Protein AF-A0A0G0L3C9-F1 (afdb_monomer_lite)

Foldseek 3Di:
DAAPCCPVDPQPAPRDDDDDVVNVVVCVVVVHDDDNHDPRVVVVVVVVPDQDPDWDWDAQPDPPGGDIDIDSDDPPDPDHDHDPVVVVVVVD

pLDDT: mean 88.98, std 4.43, range [69.5, 96.62]

Sequence (92 aa):
IECEHQGKCNEQCTEAFKIIPDELAFYKRMNLPLPHLCPNCRYYNRLKQRNPLKLWHRKCMKEGCNNEFETSYAPDKLEIIYCEKCYQREVY

Radius of gyration: 20.64 Å; chains: 1; bounding box: 38×32×48 Å

Secondary structure (DSSP, 8-state):
-B-TTTT-STTT--SB----HHHHHHHHHTTPPPPSS-HHHHHHHHHHHSPPS--EEEE--STT---EEEESS-TT-------HHHHHHHH-

Structure (mmCIF, N/CA/C/O backbone):
data_AF-A0A0G0L3C9-F1
#
_entry.id   AF-A0A0G0L3C9-F1
#
loop_
_atom_site.group_PDB
_atom_site.id
_atom_site.type_symbol
_atom_site.label_atom_id
_atom_site.label_alt_id
_atom_site.label_comp_id
_atom_site.label_asym_id
_atom_site.label_entity_id
_atom_site.label_seq_id
_atom_site.pdbx_PDB_ins_code
_atom_site.Cartn_x
_atom_site.Cartn_y
_atom_site.Cartn_z
_atom_site.occupancy
_atom_site.B_iso_or_equiv
_atom_site.auth_seq_id
_atom_site.auth_comp_id
_atom_site.auth_asym_id
_atom_site.auth_atom_id
_atom_site.pdbx_PDB_model_num
ATOM 1 N N . ILE A 1 1 ? 10.735 0.933 -23.416 1.00 82.62 1 ILE A N 1
ATOM 2 C CA . ILE A 1 1 ? 9.287 1.122 -23.175 1.00 82.62 1 ILE A CA 1
ATOM 3 C C . ILE A 1 1 ? 9.149 2.443 -22.447 1.00 82.62 1 ILE A C 1
ATOM 5 O O . ILE A 1 1 ? 9.981 2.715 -21.584 1.00 82.62 1 ILE A O 1
ATOM 9 N N . GLU A 1 2 ? 8.199 3.279 -22.847 1.00 85.88 2 GLU A N 1
ATOM 10 C CA . GLU A 1 2 ? 7.923 4.542 -22.160 1.00 85.88 2 GLU A CA 1
ATOM 11 C C . GLU A 1 2 ? 6.948 4.328 -20.997 1.00 85.88 2 GLU A C 1
ATOM 13 O O . GLU A 1 2 ? 6.092 3.446 -21.036 1.00 85.88 2 GLU A O 1
ATOM 18 N N . CYS A 1 3 ? 7.124 5.104 -19.934 1.00 85.56 3 CYS A N 1
ATOM 19 C CA . CYS A 1 3 ? 6.239 5.162 -18.787 1.00 85.56 3 CYS A CA 1
ATOM 20 C C . CYS A 1 3 ? 5.084 6.107 -19.103 1.00 85.56 3 CYS A C 1
ATOM 22 O O . CYS A 1 3 ? 5.309 7.262 -19.464 1.00 85.56 3 CYS A O 1
ATOM 24 N N . GLU A 1 4 ? 3.860 5.649 -18.866 1.00 85.56 4 GLU A N 1
ATOM 25 C CA . GLU A 1 4 ? 2.636 6.423 -19.107 1.00 85.56 4 GLU A CA 1
ATOM 26 C C . GLU A 1 4 ? 2.624 7.796 -18.407 1.00 85.56 4 GLU A C 1
ATOM 28 O O . GLU A 1 4 ? 2.056 8.758 -18.915 1.00 85.56 4 GLU A O 1
ATOM 33 N N . HIS A 1 5 ? 3.310 7.931 -17.267 1.00 81.75 5 HIS A N 1
ATOM 34 C CA . HIS A 1 5 ? 3.368 9.190 -16.523 1.00 81.75 5 HIS A CA 1
ATOM 35 C C . HIS A 1 5 ? 4.221 10.292 -17.184 1.00 81.75 5 HIS A C 1
ATOM 37 O O . HIS A 1 5 ? 4.148 11.431 -16.724 1.00 81.75 5 HIS A O 1
ATOM 43 N N . GLN A 1 6 ? 5.027 9.994 -18.218 1.00 79.81 6 GLN A N 1
ATOM 44 C CA . GLN A 1 6 ? 5.819 10.981 -18.985 1.00 79.81 6 GLN A CA 1
ATOM 45 C C . GLN A 1 6 ? 6.572 12.007 -18.106 1.00 79.81 6 GLN A C 1
ATOM 47 O O . GLN A 1 6 ? 6.530 13.208 -18.362 1.00 79.81 6 GLN A O 1
ATOM 52 N N . GLY A 1 7 ? 7.158 11.557 -16.992 1.00 77.50 7 GLY A N 1
ATOM 53 C CA . GLY A 1 7 ? 7.917 12.424 -16.077 1.00 77.50 7 GLY A CA 1
ATOM 54 C C . GLY A 1 7 ? 7.080 13.362 -15.196 1.00 77.50 7 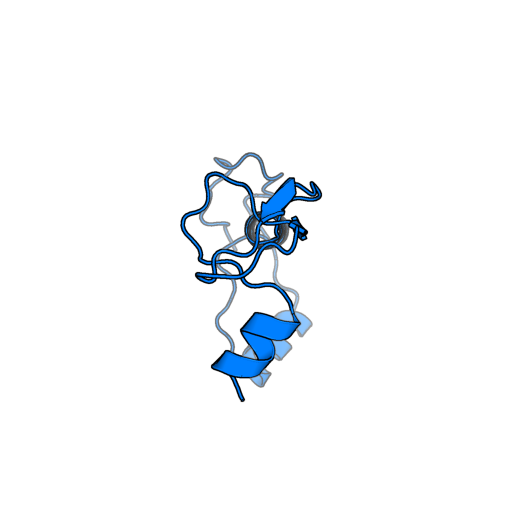GLY A C 1
ATOM 55 O O . GLY A 1 7 ? 7.621 14.011 -14.308 1.00 77.50 7 GLY A O 1
ATOM 56 N N . LYS A 1 8 ? 5.750 13.395 -15.348 1.00 81.44 8 LYS A N 1
ATOM 57 C CA . LYS A 1 8 ? 4.849 14.292 -14.595 1.00 81.44 8 LYS A CA 1
ATOM 58 C C . LYS A 1 8 ? 4.602 13.869 -13.141 1.00 81.44 8 LYS A C 1
ATOM 60 O O . LYS A 1 8 ? 3.848 14.527 -12.430 1.00 81.44 8 LYS A O 1
ATOM 65 N N . CYS A 1 9 ? 5.182 12.758 -12.689 1.00 81.06 9 CYS A N 1
ATOM 66 C CA . CYS A 1 9 ? 4.975 12.214 -11.347 1.00 81.06 9 CYS A CA 1
ATOM 67 C C . CYS A 1 9 ? 6.200 12.415 -10.435 1.00 81.06 9 CYS A C 1
ATOM 69 O O . CYS A 1 9 ? 7.332 12.146 -10.833 1.00 81.06 9 CYS A O 1
ATOM 71 N N . ASN A 1 10 ? 5.961 12.761 -9.165 1.00 80.00 10 ASN A N 1
ATOM 72 C CA . ASN A 1 10 ? 6.987 13.017 -8.133 1.00 80.00 10 ASN A CA 1
ATOM 73 C C . ASN A 1 10 ? 7.642 11.743 -7.548 1.00 80.00 10 ASN A C 1
ATOM 75 O O . ASN A 1 10 ? 8.104 11.729 -6.412 1.00 80.00 10 ASN A O 1
ATOM 79 N N . GLU A 1 11 ? 7.660 10.651 -8.308 1.00 82.44 11 GLU A N 1
ATOM 80 C CA . GLU A 1 11 ? 8.032 9.301 -7.856 1.00 82.44 11 GLU A CA 1
ATOM 81 C C . GLU A 1 11 ? 9.368 8.831 -8.455 1.00 82.44 11 GLU A C 1
ATOM 83 O O . GLU A 1 11 ? 9.583 7.635 -8.637 1.00 82.44 11 GLU A O 1
ATOM 88 N N . GLN A 1 12 ? 10.254 9.773 -8.806 1.00 81.69 12 GLN A N 1
ATOM 89 C CA . GLN A 1 12 ? 11.531 9.502 -9.486 1.00 81.69 12 GLN A CA 1
ATOM 90 C C . GLN A 1 12 ? 11.344 8.635 -10.743 1.00 81.69 12 GLN A C 1
ATOM 92 O O . GLN A 1 12 ? 11.915 7.549 -10.888 1.00 81.69 12 GLN A O 1
ATOM 97 N N . CYS A 1 13 ? 10.486 9.098 -11.651 1.00 85.25 13 CYS A N 1
ATOM 98 C CA . CYS A 1 13 ? 10.216 8.394 -12.896 1.00 85.25 13 CYS A CA 1
ATOM 99 C C . CYS A 1 13 ? 11.427 8.463 -13.825 1.00 85.25 13 CYS A C 1
ATOM 101 O O . CYS A 1 13 ? 11.935 9.542 -14.100 1.00 85.25 13 CYS A O 1
ATOM 103 N N . THR A 1 14 ? 11.852 7.315 -14.349 1.00 79.94 14 THR A N 1
ATOM 104 C CA . THR A 1 14 ? 12.930 7.248 -15.345 1.00 79.94 14 THR A CA 1
ATOM 105 C C . THR A 1 14 ? 12.457 7.520 -16.771 1.00 79.94 14 THR A C 1
ATOM 107 O O . THR A 1 14 ? 13.285 7.476 -17.671 1.00 79.94 14 THR A O 1
ATOM 110 N N . GLU A 1 15 ? 11.154 7.779 -16.972 1.00 82.75 15 GLU A N 1
ATOM 111 C CA . GLU A 1 15 ? 10.448 8.002 -18.251 1.00 82.75 15 GLU A CA 1
ATOM 112 C C . GLU A 1 15 ? 10.546 6.844 -19.247 1.00 82.75 15 GLU A C 1
ATOM 114 O O . GLU A 1 15 ? 9.527 6.311 -19.664 1.00 82.75 15 GLU A O 1
ATOM 119 N N . ALA A 1 16 ? 11.746 6.378 -19.563 1.00 86.75 16 ALA A N 1
ATOM 120 C CA . ALA A 1 16 ? 12.006 5.141 -20.267 1.00 86.75 16 ALA A CA 1
ATOM 121 C C . ALA A 1 16 ? 12.470 4.048 -19.290 1.00 86.75 16 ALA A C 1
ATOM 123 O O . ALA A 1 16 ? 13.224 4.280 -18.342 1.00 86.75 16 ALA A O 1
ATOM 124 N N . PHE A 1 17 ? 12.028 2.815 -19.531 1.00 87.44 17 PHE A N 1
ATOM 125 C CA . PHE A 1 17 ? 12.542 1.627 -18.856 1.00 87.44 17 PHE A CA 1
ATOM 126 C C . PHE A 1 17 ? 12.688 0.458 -19.836 1.00 87.44 17 PHE A C 1
ATOM 128 O O . PHE A 1 17 ? 12.036 0.387 -20.890 1.00 87.44 17 PHE A O 1
ATOM 135 N N . LYS A 1 18 ? 13.592 -0.461 -19.492 1.00 89.69 18 LYS A N 1
ATOM 136 C CA . LYS A 1 18 ? 13.889 -1.670 -20.260 1.00 89.69 18 LYS A CA 1
ATOM 137 C C . LYS A 1 18 ? 13.367 -2.886 -19.503 1.00 89.69 18 LYS A C 1
ATOM 139 O O . LYS A 1 18 ? 13.531 -2.956 -18.292 1.00 89.69 18 LYS A O 1
ATOM 144 N N . ILE A 1 19 ? 12.778 -3.826 -20.238 1.00 89.56 19 ILE A N 1
ATOM 145 C CA . ILE A 1 19 ? 12.443 -5.163 -19.740 1.00 89.56 19 ILE A CA 1
ATOM 146 C C . ILE A 1 19 ? 13.560 -6.109 -20.186 1.00 89.56 19 ILE A C 1
ATOM 148 O O . ILE A 1 19 ? 13.933 -6.124 -21.364 1.00 89.56 19 ILE A O 1
ATOM 152 N N . ILE A 1 20 ? 14.129 -6.857 -19.244 1.00 93.06 20 ILE A N 1
ATOM 153 C CA . ILE A 1 20 ? 15.199 -7.831 -19.504 1.00 93.06 20 ILE A CA 1
ATOM 154 C C . ILE A 1 20 ? 14.576 -9.093 -20.142 1.00 93.06 20 ILE A C 1
ATOM 156 O O . ILE A 1 20 ? 13.419 -9.405 -19.852 1.00 93.06 20 ILE A O 1
ATOM 160 N N . PRO A 1 21 ? 15.284 -9.843 -21.013 1.00 93.69 21 PRO A N 1
ATOM 161 C CA . PRO A 1 21 ? 14.730 -11.048 -21.638 1.00 93.69 21 PRO A CA 1
ATOM 162 C C . PRO A 1 21 ? 14.139 -12.060 -20.645 1.00 93.69 21 PRO A C 1
ATOM 164 O O . PRO A 1 21 ? 13.083 -12.629 -20.918 1.00 93.69 21 PRO A O 1
ATOM 167 N N . ASP A 1 22 ? 14.762 -12.219 -19.476 1.00 94.81 22 ASP A N 1
ATOM 168 C CA . ASP A 1 22 ? 14.277 -13.108 -18.414 1.00 94.81 22 ASP A CA 1
ATOM 169 C C . ASP A 1 22 ? 12.939 -12.643 -17.827 1.00 94.81 22 ASP A C 1
ATOM 171 O O . ASP A 1 22 ? 12.035 -13.452 -17.606 1.00 94.81 22 ASP A O 1
ATOM 175 N N . GLU A 1 23 ? 12.761 -11.332 -17.642 1.00 91.62 23 GLU A N 1
ATOM 176 C CA . GLU A 1 23 ? 11.484 -10.761 -17.210 1.00 91.62 23 GLU A CA 1
ATOM 177 C C . GLU A 1 23 ? 10.407 -11.003 -18.272 1.00 91.62 23 GLU A C 1
ATOM 179 O O . GLU A 1 23 ? 9.305 -11.444 -17.950 1.00 91.62 23 GLU A O 1
ATOM 184 N N . LEU A 1 24 ? 10.723 -10.784 -19.553 1.00 92.81 24 LEU A N 1
ATOM 185 C CA . LEU A 1 24 ? 9.789 -11.035 -20.652 1.00 92.81 24 LEU A CA 1
ATOM 186 C C . LEU A 1 24 ? 9.375 -12.515 -20.722 1.00 92.81 24 LEU A C 1
ATOM 188 O O . LEU A 1 24 ? 8.201 -12.817 -20.949 1.00 92.81 24 LEU A O 1
ATOM 192 N N . ALA A 1 25 ? 10.319 -13.436 -20.513 1.00 95.38 25 ALA A N 1
ATOM 193 C CA . ALA A 1 25 ? 10.041 -14.867 -20.449 1.00 95.38 25 ALA A CA 1
ATOM 194 C C . ALA A 1 25 ? 9.118 -15.213 -19.268 1.00 95.38 25 ALA A C 1
ATOM 196 O O . ALA A 1 25 ? 8.197 -16.018 -19.425 1.00 95.38 25 ALA A O 1
ATOM 197 N N . PHE A 1 26 ? 9.313 -14.567 -18.114 1.00 95.38 26 PHE A N 1
ATOM 198 C CA . PHE A 1 26 ? 8.438 -14.702 -16.950 1.00 95.38 26 PHE A CA 1
ATOM 199 C C . PHE A 1 26 ? 7.007 -14.219 -17.236 1.00 95.38 26 PHE A C 1
ATOM 201 O O . PHE A 1 26 ? 6.064 -14.975 -16.994 1.00 95.38 26 PHE A O 1
ATOM 208 N N . TYR A 1 27 ? 6.833 -13.019 -17.811 1.00 93.69 27 TYR A N 1
ATOM 209 C CA . TYR A 1 27 ? 5.504 -12.492 -18.164 1.00 93.69 27 TYR A CA 1
ATOM 210 C C . TYR A 1 27 ? 4.763 -13.423 -19.132 1.00 93.69 27 TYR A C 1
ATOM 212 O O . TYR A 1 27 ? 3.585 -13.707 -18.926 1.00 93.69 27 TYR A O 1
ATOM 220 N N . LYS A 1 28 ? 5.461 -13.970 -20.138 1.00 94.00 28 LYS A N 1
ATOM 221 C CA . LYS A 1 28 ? 4.882 -14.935 -21.087 1.00 94.00 28 LYS A CA 1
ATOM 222 C C . LYS A 1 28 ? 4.484 -16.250 -20.418 1.00 94.00 28 LYS A C 1
ATOM 224 O O . LYS A 1 28 ? 3.386 -16.738 -20.658 1.00 94.00 28 LYS A O 1
ATOM 229 N N . ARG A 1 29 ? 5.352 -16.818 -19.572 1.00 96.62 29 ARG A N 1
ATOM 230 C CA . ARG A 1 29 ? 5.085 -18.091 -18.878 1.00 96.62 29 ARG A CA 1
ATOM 231 C C . ARG A 1 29 ? 3.885 -17.991 -17.937 1.00 96.62 29 ARG A C 1
ATOM 233 O O . ARG A 1 29 ? 3.102 -18.928 -17.862 1.00 96.62 29 ARG A O 1
ATOM 240 N N . MET A 1 30 ? 3.757 -16.869 -17.233 1.00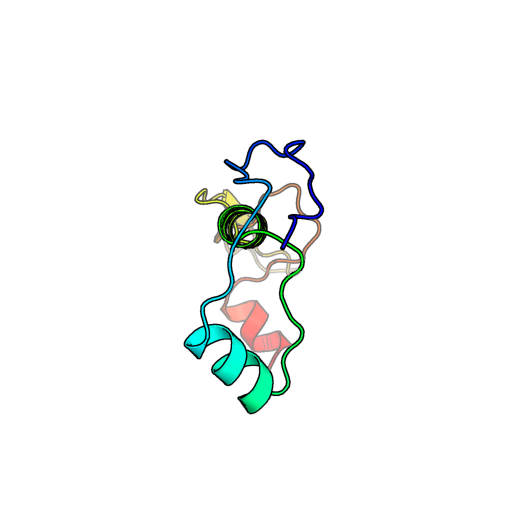 96.12 30 MET A N 1
ATOM 241 C CA . MET A 1 30 ? 2.672 -16.627 -16.279 1.00 96.12 30 MET A CA 1
ATOM 242 C C . MET A 1 30 ? 1.407 -16.045 -16.930 1.00 96.12 30 MET A C 1
ATOM 244 O O . MET A 1 30 ? 0.437 -15.787 -16.224 1.00 96.12 30 MET A O 1
ATOM 248 N N . ASN A 1 31 ? 1.411 -15.828 -18.252 1.00 93.88 31 ASN A N 1
ATOM 249 C CA . ASN A 1 31 ? 0.330 -15.181 -18.999 1.00 93.88 31 ASN A CA 1
ATOM 250 C C . ASN A 1 31 ? -0.095 -13.826 -18.389 1.00 93.88 31 ASN A C 1
ATOM 252 O O . ASN A 1 31 ? -1.277 -13.548 -18.194 1.00 93.88 31 ASN A O 1
ATOM 256 N N . LEU A 1 32 ? 0.895 -12.997 -18.040 1.00 92.88 32 LEU A N 1
ATOM 257 C CA . LEU A 1 32 ? 0.700 -11.697 -17.398 1.00 92.88 32 LEU A CA 1
ATOM 258 C C . LEU A 1 32 ? 0.883 -10.547 -18.402 1.00 92.88 32 LEU A C 1
ATOM 260 O O . LEU A 1 32 ? 1.792 -10.604 -19.236 1.00 92.88 32 LEU A O 1
ATOM 264 N N . PRO A 1 33 ? 0.087 -9.468 -18.296 1.00 91.50 33 PRO A N 1
ATOM 265 C CA . PRO A 1 33 ? 0.262 -8.288 -19.131 1.00 91.50 33 PRO A CA 1
ATOM 266 C C . PRO A 1 33 ? 1.583 -7.578 -18.817 1.00 91.50 33 PRO A C 1
ATOM 268 O O . PRO A 1 33 ? 2.045 -7.545 -17.671 1.00 91.50 33 PRO A O 1
ATOM 271 N N . LEU A 1 34 ? 2.181 -6.981 -19.849 1.00 89.25 34 LEU A N 1
ATOM 272 C CA . LEU A 1 34 ? 3.391 -6.184 -19.692 1.00 89.25 34 LEU A CA 1
ATOM 273 C C . LEU A 1 34 ? 3.087 -4.880 -18.936 1.00 89.25 34 LEU A C 1
ATOM 275 O O . LEU A 1 34 ? 2.026 -4.286 -19.126 1.00 89.25 34 LEU A O 1
ATOM 279 N N . PRO A 1 35 ? 4.004 -4.409 -18.076 1.00 89.62 35 PRO A N 1
ATOM 280 C CA . PRO A 1 35 ? 3.805 -3.170 -17.342 1.00 89.62 35 PRO A CA 1
ATOM 281 C C . PRO A 1 35 ? 3.894 -1.951 -18.272 1.00 89.62 35 PRO A C 1
ATOM 283 O O . PRO A 1 35 ? 4.840 -1.832 -19.044 1.00 89.62 35 PRO A O 1
ATOM 286 N N . HIS A 1 36 ? 2.951 -1.017 -18.126 1.00 88.25 36 HIS A N 1
ATOM 287 C CA . HIS A 1 36 ? 2.968 0.307 -18.777 1.00 88.25 36 HIS A CA 1
ATOM 288 C C . HIS A 1 36 ? 3.658 1.389 -17.929 1.00 88.25 36 HIS A C 1
ATOM 290 O O . HIS A 1 36 ? 4.021 2.458 -18.414 1.00 88.25 36 HIS A O 1
ATOM 296 N N . LEU A 1 37 ? 3.861 1.101 -16.642 1.00 89.5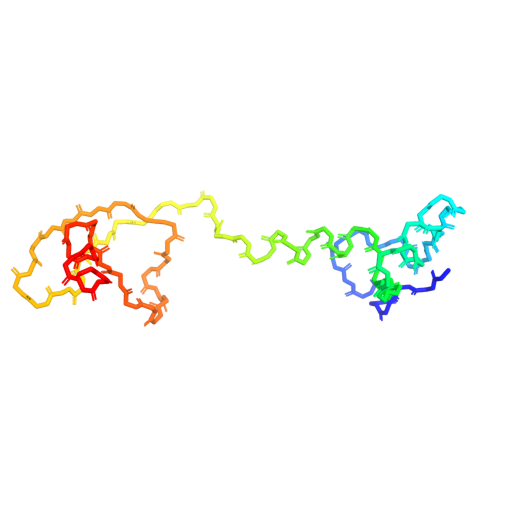0 37 LEU A N 1
ATOM 297 C CA . LEU A 1 37 ? 4.521 1.986 -15.690 1.00 89.50 37 LEU A CA 1
ATOM 298 C C . LEU A 1 37 ? 5.945 1.511 -15.408 1.00 89.50 37 LEU A C 1
ATOM 300 O O . LEU A 1 37 ? 6.201 0.307 -15.303 1.00 89.50 37 LEU A O 1
ATOM 304 N N . CYS A 1 38 ? 6.851 2.464 -15.195 1.00 89.69 38 CYS A N 1
ATOM 305 C CA . CYS A 1 38 ? 8.222 2.162 -14.804 1.00 89.69 38 CYS A CA 1
ATOM 306 C C . CYS A 1 38 ? 8.283 1.486 -13.416 1.00 89.69 38 CYS A C 1
ATOM 308 O O . CYS A 1 38 ? 7.344 1.603 -12.616 1.00 89.69 38 CYS A O 1
ATOM 310 N N . PRO A 1 39 ? 9.387 0.786 -13.091 1.00 89.38 39 PRO A N 1
ATOM 311 C CA . PRO A 1 39 ? 9.540 0.099 -11.808 1.00 89.38 39 PRO A CA 1
ATOM 312 C C . PRO A 1 39 ? 9.304 1.002 -10.589 1.00 89.38 39 PRO A C 1
ATOM 314 O O . PRO A 1 39 ? 8.610 0.585 -9.661 1.00 89.38 39 PRO A O 1
ATOM 317 N N . ASN A 1 40 ? 9.792 2.248 -10.625 1.00 90.38 40 ASN A N 1
ATOM 318 C CA . ASN A 1 40 ? 9.627 3.213 -9.534 1.00 90.38 40 ASN A CA 1
ATOM 319 C C . ASN A 1 40 ? 8.162 3.619 -9.352 1.00 90.38 40 ASN A C 1
ATOM 321 O O . ASN A 1 40 ? 7.619 3.458 -8.262 1.00 90.38 40 ASN A O 1
ATOM 325 N N . CYS A 1 41 ? 7.473 4.039 -10.416 1.00 89.81 41 CYS A N 1
ATOM 326 C CA . CYS A 1 41 ? 6.052 4.392 -10.336 1.00 89.81 41 CYS A CA 1
ATOM 327 C C . CYS A 1 41 ? 5.188 3.216 -9.866 1.00 89.81 41 CYS A C 1
ATOM 329 O O . CYS A 1 41 ? 4.282 3.380 -9.052 1.00 89.81 41 CYS A O 1
ATOM 331 N N . ARG A 1 42 ? 5.493 1.989 -10.313 1.00 90.94 42 ARG A N 1
ATOM 332 C CA . ARG A 1 42 ? 4.814 0.784 -9.806 1.00 90.94 42 ARG A CA 1
ATOM 333 C C . ARG A 1 42 ? 5.063 0.575 -8.319 1.00 90.94 42 ARG A C 1
ATOM 335 O O . ARG A 1 42 ? 4.142 0.197 -7.599 1.00 90.94 42 ARG A O 1
ATOM 342 N N . TYR A 1 43 ? 6.292 0.789 -7.865 1.00 90.62 43 TYR A N 1
ATOM 343 C CA . TYR A 1 43 ? 6.655 0.670 -6.461 1.00 90.62 43 TYR A CA 1
ATOM 344 C C . TYR A 1 43 ? 5.918 1.703 -5.598 1.00 90.62 43 TYR A C 1
ATOM 346 O O . TYR A 1 43 ? 5.246 1.318 -4.641 1.00 90.62 43 TYR A O 1
ATOM 354 N N . TYR A 1 44 ? 5.939 2.981 -5.976 1.00 90.81 44 TYR A N 1
ATOM 355 C CA . TYR A 1 44 ? 5.248 4.040 -5.238 1.00 90.81 44 TYR A CA 1
ATOM 356 C C . TYR A 1 44 ? 3.723 3.892 -5.256 1.00 90.81 44 TYR A C 1
ATOM 358 O O . TYR A 1 44 ? 3.085 4.092 -4.223 1.00 90.81 44 TYR A O 1
ATOM 366 N N . ASN A 1 45 ? 3.131 3.431 -6.361 1.00 90.06 45 ASN A N 1
ATOM 367 C CA . ASN A 1 45 ? 1.704 3.101 -6.393 1.00 90.06 45 ASN A CA 1
ATOM 368 C C . ASN A 1 45 ? 1.333 2.000 -5.390 1.00 90.06 45 ASN A C 1
ATOM 370 O O . ASN A 1 45 ? 0.293 2.092 -4.741 1.00 90.06 45 ASN A O 1
ATOM 374 N N . ARG A 1 46 ? 2.188 0.985 -5.196 1.00 91.12 46 ARG A N 1
ATOM 375 C CA . ARG A 1 46 ? 1.973 -0.018 -4.138 1.00 91.12 46 ARG A CA 1
ATOM 376 C C . ARG A 1 46 ? 2.134 0.582 -2.746 1.00 91.12 46 ARG A C 1
ATOM 378 O O . ARG A 1 46 ? 1.379 0.221 -1.852 1.00 91.12 46 ARG A O 1
ATOM 385 N N . LEU A 1 47 ? 3.097 1.485 -2.553 1.00 89.12 47 LEU A N 1
ATOM 386 C CA . LEU A 1 47 ? 3.282 2.165 -1.269 1.00 89.12 47 LEU A CA 1
ATOM 387 C C . LEU A 1 47 ? 2.063 3.012 -0.890 1.00 89.12 47 LEU A C 1
ATOM 389 O O . LEU A 1 47 ? 1.663 2.982 0.266 1.00 89.12 47 LEU A O 1
ATOM 393 N N . LYS A 1 48 ? 1.430 3.695 -1.851 1.00 88.56 48 LYS A N 1
ATOM 394 C CA . LYS A 1 48 ? 0.204 4.482 -1.628 1.00 88.56 48 LYS A CA 1
ATOM 395 C C . LYS A 1 48 ? -0.994 3.646 -1.171 1.00 88.56 48 LYS A C 1
ATOM 397 O O . LYS A 1 48 ? -1.871 4.175 -0.501 1.00 88.56 48 LYS A O 1
ATOM 402 N N . GLN A 1 49 ? -1.042 2.366 -1.541 1.00 88.19 49 GLN A N 1
ATOM 403 C CA . GLN A 1 49 ? -2.094 1.442 -1.100 1.00 88.19 49 GLN A CA 1
ATOM 404 C C . GLN A 1 49 ? -1.851 0.896 0.308 1.00 88.19 49 GLN A C 1
ATOM 406 O O . GLN A 1 49 ? -2.760 0.330 0.909 1.00 88.19 49 GLN A O 1
ATOM 411 N N . ARG A 1 50 ? -0.628 1.018 0.838 1.00 88.25 50 ARG A N 1
ATOM 412 C CA . ARG A 1 50 ? -0.342 0.586 2.204 1.00 88.25 50 ARG A CA 1
ATOM 413 C C . ARG A 1 50 ? -0.941 1.577 3.180 1.00 88.25 50 ARG A C 1
ATOM 415 O O . ARG A 1 50 ? -0.878 2.789 2.970 1.00 88.25 50 ARG A O 1
ATOM 422 N N . ASN A 1 51 ? -1.441 1.046 4.290 1.00 85.81 51 ASN A N 1
ATOM 423 C CA . ASN A 1 51 ? -1.806 1.902 5.398 1.00 85.81 51 ASN A CA 1
ATOM 424 C C . ASN A 1 51 ? -0.562 2.673 5.868 1.00 85.81 51 ASN A C 1
ATOM 426 O O . ASN A 1 51 ? 0.540 2.113 5.918 1.00 85.81 51 ASN A O 1
ATOM 430 N N . PRO A 1 52 ? -0.723 3.962 6.184 1.00 87.44 52 PRO A N 1
ATOM 431 C CA . PRO A 1 52 ? 0.361 4.782 6.699 1.00 87.44 52 PRO A CA 1
ATOM 432 C C . PRO A 1 52 ? 0.932 4.188 7.990 1.00 87.44 52 PRO A C 1
ATOM 434 O O . PRO A 1 52 ? 0.235 3.534 8.765 1.00 87.44 52 PRO A O 1
ATOM 437 N N . LEU A 1 53 ? 2.211 4.469 8.244 1.00 87.06 53 LEU A N 1
ATOM 438 C CA . LEU A 1 53 ? 2.923 4.072 9.464 1.00 87.06 53 LEU A CA 1
ATOM 439 C C . LEU A 1 53 ? 2.544 4.981 10.645 1.00 87.06 53 LEU A C 1
ATOM 441 O O . LEU A 1 53 ? 3.397 5.573 11.299 1.00 87.06 53 LEU A O 1
ATOM 445 N N . LYS A 1 54 ? 1.243 5.144 10.875 1.00 89.44 54 LYS A N 1
ATOM 446 C CA . LYS A 1 54 ? 0.675 5.882 11.995 1.00 89.44 54 LYS A CA 1
ATOM 447 C C . LYS A 1 54 ? -0.429 5.031 12.596 1.00 89.44 54 LYS A C 1
ATOM 449 O O . LYS A 1 54 ? -1.238 4.463 11.868 1.00 89.44 54 LYS A O 1
ATOM 454 N N . LEU A 1 55 ? -0.433 4.944 13.917 1.00 92.12 55 LEU A N 1
ATOM 455 C CA . LEU A 1 55 ? -1.516 4.327 14.660 1.00 92.12 55 LEU A CA 1
ATOM 456 C C . LEU A 1 55 ? -2.446 5.419 15.182 1.00 92.12 55 LEU A C 1
ATOM 458 O O . LEU A 1 55 ? -2.009 6.504 15.574 1.00 92.12 55 LEU A O 1
ATOM 462 N N . TRP A 1 56 ? -3.737 5.128 15.142 1.00 91.88 56 TRP A N 1
ATOM 463 C CA . TRP A 1 56 ? -4.798 5.957 15.679 1.00 91.88 56 TRP A CA 1
ATOM 464 C C . TRP A 1 56 ? -5.563 5.180 16.731 1.00 91.88 56 TRP A C 1
ATOM 466 O O . TRP A 1 56 ? -5.884 4.005 16.536 1.00 91.88 56 TRP A O 1
ATOM 476 N N . HIS A 1 57 ? -5.904 5.875 17.811 1.00 92.44 57 HIS A N 1
ATOM 477 C CA . HIS A 1 57 ? -6.797 5.348 18.829 1.00 92.44 57 HIS A CA 1
ATOM 478 C C . HIS A 1 57 ? -8.224 5.313 18.283 1.00 92.44 57 HIS A C 1
ATOM 480 O O . HIS A 1 57 ? -8.751 6.346 17.857 1.00 92.44 57 HIS A O 1
ATOM 486 N N . ARG A 1 58 ? -8.848 4.132 18.261 1.00 91.00 58 ARG A N 1
ATOM 487 C CA . ARG A 1 58 ? -10.239 3.953 17.831 1.00 91.00 58 ARG A CA 1
ATOM 488 C C . ARG A 1 58 ? -11.022 3.093 18.814 1.00 91.00 58 ARG A C 1
ATOM 490 O O . ARG A 1 58 ? -10.478 2.254 19.527 1.00 91.00 58 ARG A O 1
ATOM 497 N N . LYS A 1 59 ? -12.337 3.297 18.805 1.00 92.56 59 LYS A N 1
ATOM 498 C CA . LYS A 1 59 ? -13.313 2.481 19.526 1.00 92.56 59 LYS A CA 1
ATOM 499 C C . LYS A 1 59 ? -13.980 1.502 18.563 1.00 92.56 59 LYS A C 1
ATOM 501 O O . LYS A 1 59 ? -14.216 1.843 17.405 1.00 92.56 59 LYS A O 1
ATOM 506 N N . CYS A 1 60 ? -14.299 0.304 19.051 1.00 92.88 60 CYS A N 1
ATOM 507 C CA . CYS A 1 60 ? -15.102 -0.669 18.315 1.00 92.88 60 CYS A CA 1
ATOM 508 C C . CYS A 1 60 ? -16.429 -0.033 17.881 1.00 92.88 60 CYS A C 1
ATOM 510 O O . CYS A 1 60 ? -17.154 0.508 18.713 1.00 92.88 60 CYS A O 1
ATOM 512 N N . MET A 1 61 ? -16.757 -0.130 16.594 1.00 91.00 61 MET A N 1
ATOM 513 C CA . MET A 1 61 ? -17.977 0.455 16.027 1.00 91.00 61 MET A CA 1
ATOM 514 C C . MET A 1 61 ? -19.200 -0.467 16.160 1.00 91.00 61 MET A C 1
ATOM 516 O O . MET A 1 61 ? -20.235 -0.213 15.554 1.00 91.00 61 MET A O 1
ATOM 520 N N . LYS A 1 62 ? -19.093 -1.559 16.928 1.00 90.88 62 LYS A N 1
ATOM 521 C CA . LYS A 1 62 ? -20.225 -2.444 17.214 1.00 90.88 62 LYS A CA 1
ATOM 522 C C . LYS A 1 62 ? -21.053 -1.888 18.364 1.00 90.88 62 LYS A C 1
ATOM 524 O O . LYS A 1 62 ? -20.515 -1.635 19.443 1.00 90.88 62 LYS A O 1
ATOM 529 N N . GLU A 1 63 ? -22.361 -1.788 18.150 1.00 89.31 63 GLU A N 1
ATOM 530 C CA . GLU A 1 63 ? -23.323 -1.403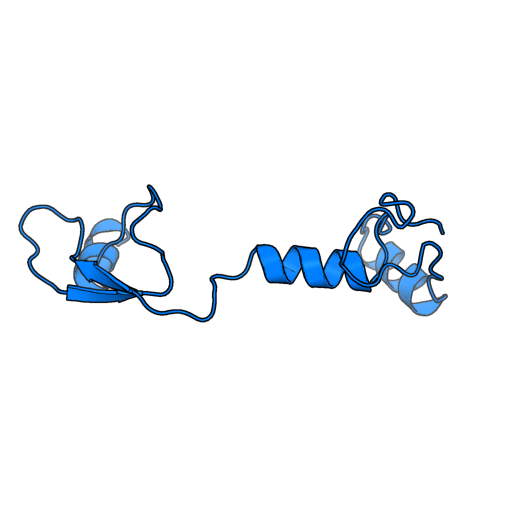 19.183 1.00 89.31 63 GLU A CA 1
ATOM 531 C C . GLU A 1 63 ? -23.162 -2.278 20.437 1.00 89.31 63 GLU A C 1
ATOM 533 O O . GLU A 1 63 ? -23.099 -3.508 20.366 1.00 89.31 63 GLU A O 1
ATOM 538 N N . GLY A 1 64 ? -23.038 -1.633 21.599 1.00 88.88 64 GLY A N 1
ATOM 539 C CA . GLY A 1 64 ? -22.821 -2.301 22.887 1.00 88.88 64 GLY A CA 1
ATOM 540 C C . GLY A 1 64 ? -21.376 -2.732 23.181 1.00 88.88 64 GLY A C 1
ATOM 541 O O . GLY A 1 64 ? -21.120 -3.285 24.251 1.00 88.88 64 GLY A O 1
ATOM 542 N N . CYS A 1 65 ? -20.411 -2.472 22.291 1.00 90.12 65 CYS A N 1
ATOM 543 C CA . CYS A 1 65 ? -18.995 -2.723 22.559 1.00 90.12 65 CYS A CA 1
ATOM 544 C C . CYS A 1 65 ? -18.270 -1.439 22.993 1.00 90.12 65 CYS A C 1
ATOM 546 O O . CYS A 1 65 ? -18.259 -0.440 22.280 1.00 90.12 65 CYS A O 1
ATOM 548 N N . ASN A 1 66 ? -17.602 -1.479 24.150 1.00 90.12 66 ASN A N 1
ATOM 549 C CA . ASN A 1 66 ? -16.797 -0.363 24.663 1.00 90.12 66 ASN A CA 1
ATOM 550 C C . ASN A 1 66 ? -15.283 -0.583 24.531 1.00 90.12 66 ASN A C 1
ATOM 552 O O . ASN A 1 66 ? -14.507 0.104 25.182 1.00 90.12 66 ASN A O 1
ATOM 556 N N . ASN A 1 67 ? -14.855 -1.547 23.713 1.00 92.44 67 ASN A N 1
ATOM 557 C CA . ASN A 1 67 ? -13.435 -1.835 23.550 1.00 92.44 67 ASN A CA 1
ATOM 558 C C . ASN A 1 67 ? -12.736 -0.756 22.711 1.00 92.44 67 ASN A C 1
ATOM 560 O O . ASN A 1 67 ? -13.230 -0.388 21.642 1.00 92.44 67 ASN A O 1
ATOM 564 N N . GLU A 1 68 ? -11.562 -0.327 23.159 1.00 92.06 68 GLU A N 1
ATOM 565 C CA . GLU A 1 68 ? -10.694 0.631 22.471 1.00 92.06 68 GLU A CA 1
ATOM 566 C C . GLU A 1 68 ? -9.373 -0.036 22.085 1.00 92.06 68 GLU A C 1
ATOM 568 O O . GLU A 1 68 ? -8.907 -0.948 22.771 1.00 92.06 68 GLU A O 1
ATOM 573 N N . PHE A 1 69 ? -8.811 0.357 20.945 1.00 92.19 69 PHE A N 1
ATOM 574 C CA . PHE A 1 69 ? -7.603 -0.243 20.388 1.00 92.19 69 PHE A CA 1
ATOM 575 C C . PHE A 1 69 ? -6.925 0.686 19.378 1.00 92.19 69 PHE A C 1
ATOM 577 O O . PHE A 1 69 ? -7.528 1.610 18.829 1.00 92.19 69 PHE A O 1
ATOM 584 N N . GLU A 1 70 ? -5.653 0.407 19.115 1.00 92.12 70 GLU A N 1
ATOM 585 C CA . GLU A 1 70 ? -4.858 1.130 18.131 1.00 92.12 70 GLU A CA 1
ATOM 586 C C . GLU A 1 70 ? -4.971 0.470 16.755 1.00 92.12 70 GLU A C 1
ATOM 588 O O . GLU A 1 70 ? -4.855 -0.748 16.613 1.00 92.12 70 GLU A O 1
ATOM 593 N N . THR A 1 71 ? -5.191 1.276 15.716 1.00 90.69 71 THR A N 1
ATOM 594 C CA . THR A 1 71 ? -5.288 0.791 14.332 1.00 90.69 71 THR A CA 1
ATOM 595 C C . THR A 1 71 ? -4.540 1.689 13.368 1.00 90.69 71 THR A C 1
ATOM 597 O O . THR A 1 71 ? -4.387 2.880 13.611 1.00 90.69 71 THR A O 1
ATOM 600 N N . SER A 1 72 ? -4.132 1.141 12.225 1.00 90.31 72 SER A N 1
ATOM 601 C CA . SER A 1 72 ? -3.577 1.915 11.108 1.00 90.31 72 SER A CA 1
ATOM 602 C C . SER A 1 72 ? -4.648 2.560 10.216 1.00 90.31 72 SER A C 1
ATOM 604 O O . SER A 1 72 ? -4.339 3.058 9.134 1.00 90.31 72 SER A O 1
ATOM 606 N N . TYR A 1 73 ? -5.911 2.554 10.650 1.00 88.62 73 TYR A N 1
ATOM 607 C CA . TYR A 1 73 ? -7.021 3.168 9.934 1.00 88.62 73 TYR A CA 1
ATOM 608 C C . TYR A 1 73 ? -7.340 4.532 10.545 1.00 88.62 73 TYR A C 1
ATOM 610 O O . TYR A 1 73 ? -7.715 4.639 11.714 1.00 88.62 73 TYR A O 1
ATOM 618 N N . ALA A 1 74 ? -7.206 5.584 9.739 1.00 87.31 74 ALA A N 1
ATOM 619 C CA . ALA A 1 74 ? -7.460 6.951 10.180 1.00 87.31 74 ALA A CA 1
ATOM 620 C C . ALA A 1 74 ? -8.938 7.168 10.566 1.00 87.31 74 ALA A C 1
ATOM 622 O O . ALA A 1 74 ? -9.810 6.617 9.895 1.00 87.31 74 ALA A O 1
ATOM 623 N N . PRO A 1 75 ? -9.242 8.001 11.584 1.00 86.25 75 PRO A N 1
ATOM 624 C CA . PRO A 1 75 ? -10.600 8.368 11.995 1.00 86.25 75 PRO A CA 1
ATOM 625 C C . PRO A 1 75 ? -11.512 8.815 10.852 1.00 86.25 75 PRO A C 1
ATOM 627 O O . PRO 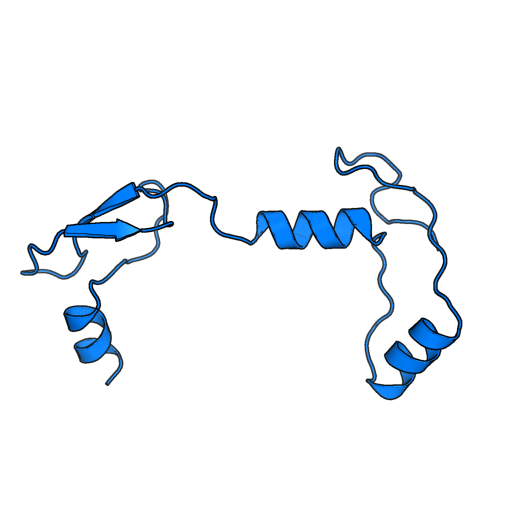A 1 75 ? -12.680 8.436 10.836 1.00 86.25 75 PRO A O 1
ATOM 630 N N . ASP A 1 76 ? -10.944 9.540 9.885 1.00 86.50 76 ASP A N 1
ATOM 631 C CA . ASP A 1 76 ? -11.636 10.127 8.728 1.00 86.50 76 ASP A CA 1
ATOM 632 C C . ASP A 1 76 ? -12.107 9.092 7.695 1.00 86.50 76 ASP A C 1
ATOM 634 O O . ASP A 1 76 ? -12.836 9.413 6.757 1.00 86.50 76 ASP A O 1
ATOM 638 N N . LYS A 1 77 ? -11.661 7.842 7.829 1.00 84.88 77 LYS A N 1
ATOM 639 C CA . LYS A 1 77 ? -12.095 6.747 6.972 1.00 84.88 77 LYS A CA 1
ATOM 640 C C . LYS A 1 77 ? -13.485 6.251 7.370 1.00 84.88 77 LYS A C 1
ATOM 642 O O . LYS A 1 77 ? -13.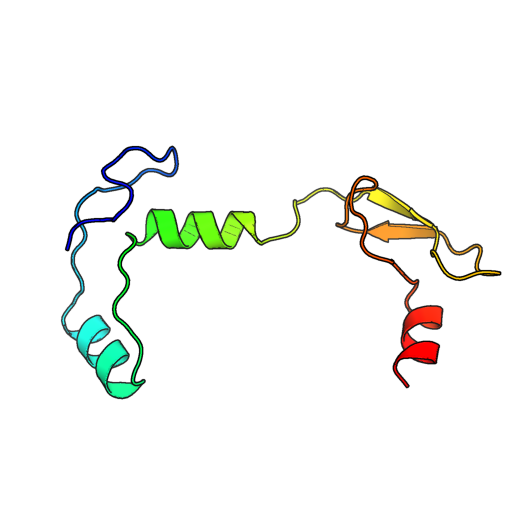775 6.086 8.553 1.00 84.88 77 LYS A O 1
ATOM 647 N N . LEU A 1 78 ? -14.308 5.971 6.356 1.00 86.12 78 LEU A N 1
ATOM 648 C CA . LEU A 1 78 ? -15.700 5.523 6.493 1.00 86.12 78 LEU A CA 1
ATOM 649 C C . LEU A 1 78 ? -15.840 4.013 6.746 1.00 86.12 78 LEU A C 1
ATOM 651 O O . LEU A 1 78 ? -16.955 3.527 6.918 1.00 86.12 78 LEU A O 1
ATOM 655 N N . GLU A 1 79 ? -14.741 3.254 6.728 1.00 87.88 79 GLU A N 1
ATOM 656 C CA . GLU A 1 79 ? -14.796 1.813 6.961 1.00 87.88 79 GLU A CA 1
ATOM 657 C C . GLU A 1 79 ? -15.188 1.493 8.417 1.00 87.88 79 GLU A C 1
ATOM 659 O O . GLU A 1 79 ? -14.713 2.128 9.361 1.00 87.88 79 GLU A O 1
ATOM 664 N N . ILE A 1 80 ? -16.050 0.486 8.601 1.00 89.75 80 ILE A N 1
ATOM 665 C CA . ILE A 1 80 ? -16.469 0.008 9.925 1.00 89.75 80 ILE A CA 1
ATOM 666 C C . ILE A 1 80 ? -15.354 -0.852 10.516 1.00 89.75 80 ILE A C 1
ATOM 668 O O . ILE A 1 80 ? -14.887 -1.799 9.883 1.00 89.75 80 ILE A O 1
ATOM 672 N N . ILE A 1 81 ? -14.944 -0.542 11.745 1.00 89.94 81 ILE A N 1
ATOM 673 C CA . ILE A 1 81 ? -13.838 -1.230 12.415 1.00 89.94 81 ILE A CA 1
ATOM 674 C C . ILE A 1 81 ? -14.353 -1.901 13.687 1.00 89.94 81 ILE A C 1
ATOM 676 O O . ILE A 1 81 ? -14.816 -1.251 14.630 1.00 89.94 81 ILE A O 1
ATOM 680 N N . TYR A 1 82 ? -14.224 -3.224 13.724 1.00 92.25 82 TYR A N 1
ATOM 681 C CA . TYR A 1 82 ? -14.543 -4.041 14.887 1.00 92.25 82 TYR A CA 1
ATOM 682 C C . TYR A 1 82 ? -13.289 -4.452 15.649 1.00 92.25 82 TYR A C 1
ATOM 684 O O . TYR A 1 82 ? -12.210 -4.599 15.078 1.00 92.25 82 TYR A O 1
ATOM 692 N N . CYS A 1 83 ? -13.440 -4.669 16.955 1.00 91.44 83 CYS A N 1
ATOM 693 C CA . CYS A 1 83 ? -12.419 -5.368 17.722 1.00 91.44 83 CYS A CA 1
ATOM 694 C C . CYS A 1 83 ? -12.383 -6.850 17.325 1.00 91.44 83 CYS A C 1
ATOM 696 O O . CYS A 1 83 ? -13.371 -7.390 16.823 1.00 91.44 83 CYS A O 1
ATOM 698 N N . GLU A 1 84 ? -11.271 -7.521 17.618 1.00 90.44 84 GLU A N 1
ATOM 699 C CA . GLU A 1 84 ? -11.052 -8.933 17.283 1.00 90.44 84 GLU A CA 1
ATOM 700 C C . GLU A 1 84 ? -12.238 -9.832 17.679 1.00 90.44 84 GLU A C 1
ATOM 702 O O . GLU A 1 84 ? -12.772 -10.565 16.849 1.00 90.44 84 GLU A O 1
ATOM 707 N N . LYS A 1 85 ? -12.724 -9.706 18.922 1.00 91.75 85 LYS A N 1
ATOM 708 C CA . LYS A 1 85 ? -13.844 -10.509 19.444 1.00 91.75 85 LYS A CA 1
ATOM 709 C C . LYS A 1 85 ? -15.162 -10.257 18.706 1.00 91.75 85 LYS A C 1
ATOM 711 O O . LYS A 1 85 ? -15.959 -11.175 18.532 1.00 91.75 85 LYS A O 1
ATOM 716 N N . CYS A 1 86 ? -15.429 -9.008 18.325 1.00 92.38 86 CYS A N 1
ATOM 717 C CA . CYS A 1 86 ? -16.651 -8.644 17.610 1.00 92.38 86 CYS A CA 1
ATOM 718 C C . CYS A 1 86 ? -16.596 -9.093 16.152 1.00 92.38 86 CYS A C 1
ATOM 720 O O . CYS A 1 86 ? -17.596 -9.606 15.664 1.00 92.38 86 CYS A O 1
ATOM 722 N N . TYR A 1 87 ? -15.433 -8.960 15.509 1.00 92.31 87 TYR A N 1
ATOM 723 C CA . TYR A 1 87 ? -15.195 -9.434 14.149 1.00 92.31 87 TYR A CA 1
ATOM 724 C C . TYR A 1 87 ? -15.351 -10.956 14.044 1.00 92.31 87 TYR A C 1
ATOM 726 O O . TYR A 1 87 ? -16.087 -11.441 13.190 1.00 92.31 87 TYR A O 1
ATOM 734 N N . GLN A 1 88 ? -14.736 -11.713 14.963 1.00 92.12 88 GLN A N 1
ATOM 735 C CA . GLN A 1 88 ? -14.836 -13.178 14.986 1.00 92.12 88 GLN A CA 1
ATOM 736 C C . GLN A 1 88 ? -16.284 -13.668 15.079 1.00 92.12 88 GLN A C 1
ATOM 738 O O . GLN A 1 88 ? -16.617 -14.649 14.438 1.00 92.12 88 GLN A O 1
ATOM 743 N N . ARG A 1 89 ? -17.143 -12.967 15.829 1.00 90.88 89 ARG A N 1
ATOM 744 C CA . ARG A 1 89 ? -18.571 -13.296 15.976 1.00 90.88 89 ARG A CA 1
ATOM 745 C C . ARG A 1 89 ? -19.444 -12.944 14.770 1.00 90.88 89 ARG A C 1
ATOM 747 O O . ARG A 1 89 ? -20.605 -13.330 14.756 1.00 90.88 89 ARG A O 1
ATOM 754 N N . GLU A 1 90 ? -18.967 -12.096 13.864 1.00 88.44 90 GLU A N 1
ATOM 755 C CA . GLU A 1 90 ? -19.722 -11.725 12.659 1.00 88.44 90 GLU A CA 1
ATOM 756 C C . GLU A 1 90 ? -19.303 -12.531 11.437 1.00 88.44 90 GLU A C 1
ATOM 758 O O . GLU A 1 90 ? -20.117 -12.752 10.546 1.00 88.44 90 GLU A O 1
ATOM 763 N N . VAL A 1 91 ? -18.038 -12.948 11.389 1.00 88.88 91 VAL A N 1
ATOM 764 C CA . VAL A 1 91 ? -17.481 -13.694 10.256 1.00 88.88 91 VAL A CA 1
ATOM 765 C C . VAL A 1 91 ? -17.620 -15.209 10.425 1.00 88.88 91 VAL A C 1
ATOM 767 O O . VAL A 1 91 ? -17.716 -15.907 9.416 1.00 88.88 91 VAL A O 1
ATOM 770 N N . TYR A 1 92 ? -17.641 -15.709 11.664 1.00 69.50 92 TYR A N 1
ATOM 771 C CA . TYR A 1 92 ? -17.847 -17.122 12.002 1.00 69.50 92 TYR A CA 1
ATOM 772 C C . TYR A 1 92 ? -19.151 -17.307 12.775 1.00 69.50 92 TYR A C 1
ATOM 774 O O . TYR A 1 92 ? -19.841 -18.311 12.494 1.00 69.50 92 TYR A O 1
#